Protein AF-A0AAD7CM85-F1 (afdb_monomer)

Mean predicted aligned error: 5.27 Å

pLDDT: mean 89.51, std 10.89, range [52.94, 98.69]

Organism: Mycena rosella (NCBI:txid1033263)

Foldseek 3Di:
DFPVCLVPHDAPVVLVVVVVVLVVCLVCVVVVVDDLQAAEQEDEACSLLSLLLQFCFQLADPPSSHFEYEYEPYQDADAAASNDVLVVVLVVQLCVLQCFDDDPNDTDGDNPDDSVVSLVVSCPPPDPSHRSPHHYCSCHGRNDRSVVSVVVVRTHDHHYYYD

Sequence (163 aa):
GGTPVHDEGLLNAGLLVQKAVLVWVQRYIKKFGGDPTRVTIWGQSAGAGSTMFHLIGDAGVNTNLFHQAMGNSPSLSFLPHYSDAYVGDLFTQFASHAGICRRHGMLARRVDEPLALAGSKTPANRTWSVFPFNPIADGSFIVARPVEAFRKGSFARVPVLFG

Nearest PDB structures (foldseek):
  1ukc-assembly1_A  TM=8.268E-01  e=4.262E-08  Aspergillus niger
  3bix-assembly1_A  TM=7.172E-01  e=1.432E-06  Rattus norvegicus
  2xb6-assembly1_A  TM=7.193E-01  e=6.639E-06  Homo sapiens
  3b3q-assembly1_B  TM=7.047E-01  e=1.180E-05  Mus musculus
  2xb6-assembly2_B  TM=7.066E-01  e=1.846E-05  Homo sapiens

InterPro domains:
  IPR002018 Carboxylesterase, type B [PF00135] (12-163)
  IPR019826 Carboxylesterase type B, active site [PS00122] (32-47)
  IPR029058 Alpha/Beta hydrolase fold [G3DSA:3.40.50.1820] (1-163)
  IPR029058 Alpha/Beta hydrolase fold [SSF53474] (7-163)
  IPR050309 Type-B Carboxylesterase/Lipase [PTHR11559] (12-163)

Radius of gyration: 17.83 Å; Cα contacts (8 Å, |Δi|>4): 251; chains: 1; bounding box: 47×36×49 Å

Secondary structure (DSSP, 8-state):
--HHHHHHS-SSHHHHHHHHHHHHHHHHGGGGT--GGG-EEEEETHHHHHHHHHHHSGGG---SS-SEEEEES-------BTTSHHHHHHHHHHHHHTTEEEETTEEEE-TTS-HHHHHHHTTTTS-TT--SS---B-SSS--S-HHHHHHHT-S----EEE-

Structure (mmCIF, N/CA/C/O backbone):
data_AF-A0AAD7CM85-F1
#
_entry.id   AF-A0AAD7CM85-F1
#
loop_
_atom_site.group_PDB
_atom_site.id
_atom_site.type_symbol
_atom_site.label_atom_id
_atom_site.label_alt_id
_atom_site.label_comp_id
_atom_site.label_asym_id
_atom_site.label_entity_id
_atom_site.label_seq_id
_atom_site.pdbx_PDB_ins_code
_atom_site.Cartn_x
_atom_site.Cartn_y
_atom_site.Cartn_z
_atom_site.occupancy
_atom_site.B_iso_or_equiv
_atom_site.auth_seq_id
_atom_site.auth_comp_id
_atom_site.auth_asym_id
_atom_site.auth_atom_id
_atom_site.pdbx_PDB_model_num
ATOM 1 N N . GLY A 1 1 ? 7.300 -7.112 -16.082 1.00 71.31 1 GLY A N 1
ATOM 2 C CA . GLY A 1 1 ? 6.388 -6.121 -15.480 1.00 71.31 1 GLY A CA 1
ATOM 3 C C . GLY A 1 1 ? 5.056 -6.223 -16.172 1.00 71.31 1 GLY A C 1
ATOM 4 O O . GLY A 1 1 ? 5.010 -6.815 -17.241 1.00 71.31 1 GLY A O 1
ATOM 5 N N . GLY A 1 2 ? 3.999 -5.695 -15.571 1.00 83.06 2 GLY A N 1
ATOM 6 C CA . GLY A 1 2 ? 2.643 -5.848 -16.092 1.00 83.06 2 GLY A CA 1
ATOM 7 C C . GLY A 1 2 ? 2.166 -7.299 -16.089 1.00 83.06 2 GLY A C 1
ATOM 8 O O . GLY A 1 2 ? 2.471 -8.009 -15.132 1.00 83.06 2 GLY A O 1
ATOM 9 N N . THR A 1 3 ? 1.467 -7.749 -17.137 1.00 85.62 3 THR A N 1
ATOM 10 C CA . THR A 1 3 ? 0.791 -9.064 -17.193 1.00 85.62 3 THR A CA 1
ATOM 11 C C . THR A 1 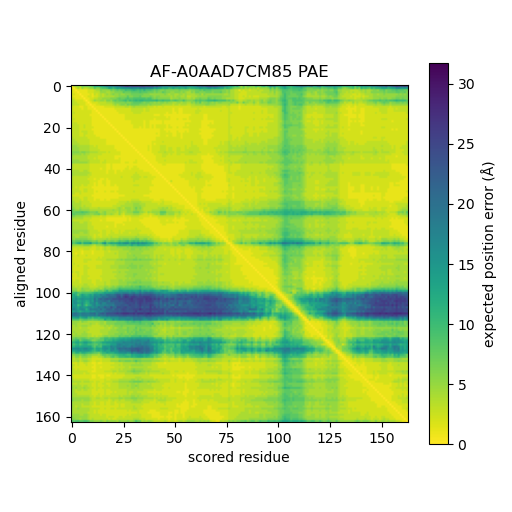3 ? 1.661 -10.260 -16.770 1.00 85.62 3 THR A C 1
ATOM 13 O O . THR A 1 3 ? 1.236 -10.989 -15.886 1.00 85.62 3 THR A O 1
ATOM 16 N N . PRO A 1 4 ? 2.920 -10.430 -17.227 1.00 84.62 4 PRO A N 1
ATOM 17 C CA . PRO A 1 4 ? 3.747 -11.544 -16.745 1.00 84.62 4 PRO A CA 1
ATOM 18 C C . PRO A 1 4 ? 3.998 -11.543 -15.227 1.00 84.62 4 PRO A C 1
ATOM 20 O O . PRO A 1 4 ? 4.099 -12.595 -14.615 1.00 84.62 4 PRO A O 1
ATOM 23 N N . VAL A 1 5 ? 4.112 -10.365 -14.597 1.00 83.62 5 VAL A N 1
ATOM 24 C CA . VAL A 1 5 ? 4.300 -10.278 -13.133 1.00 83.62 5 VAL A CA 1
ATOM 25 C C . VAL A 1 5 ? 2.968 -10.413 -12.400 1.00 83.62 5 VAL A C 1
ATOM 27 O O . VAL A 1 5 ? 2.958 -10.882 -11.270 1.00 83.62 5 VAL A O 1
ATOM 30 N N . HIS A 1 6 ? 1.863 -10.014 -13.029 1.00 88.50 6 HIS A N 1
ATOM 31 C CA . HIS A 1 6 ? 0.524 -10.305 -12.528 1.00 88.50 6 HIS A CA 1
ATOM 32 C C . HIS A 1 6 ? 0.279 -11.823 -12.460 1.00 88.50 6 HIS A C 1
ATOM 34 O O . HIS A 1 6 ? -0.194 -12.310 -11.440 1.00 88.50 6 HIS A O 1
ATOM 40 N N . ASP A 1 7 ? 0.653 -12.561 -13.509 1.00 86.38 7 ASP A N 1
ATOM 41 C CA . ASP A 1 7 ? 0.323 -13.985 -13.645 1.00 86.38 7 ASP A CA 1
ATOM 42 C C . ASP A 1 7 ? 1.292 -14.908 -12.88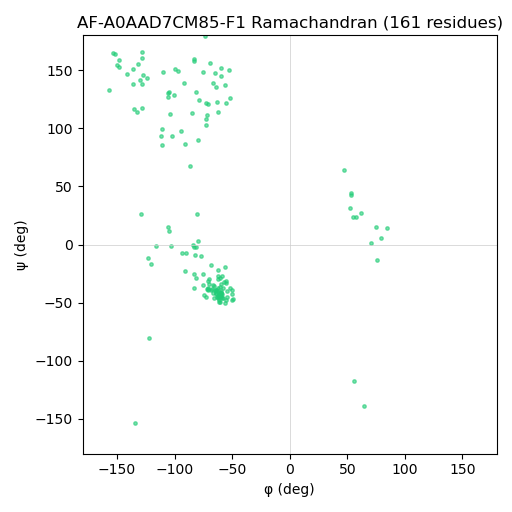6 1.00 86.38 7 ASP A C 1
ATOM 44 O O . ASP A 1 7 ? 0.874 -15.912 -12.313 1.00 86.38 7 ASP A O 1
ATOM 48 N N . GLU A 1 8 ? 2.587 -14.577 -12.866 1.00 84.50 8 GLU A N 1
ATOM 49 C CA . GLU A 1 8 ? 3.643 -15.451 -12.319 1.00 84.50 8 GLU A CA 1
ATOM 50 C C . GLU A 1 8 ? 4.363 -14.853 -11.098 1.00 84.50 8 GLU A C 1
ATOM 52 O O . GLU A 1 8 ? 5.288 -15.455 -10.550 1.00 84.50 8 GLU A O 1
ATOM 57 N N . GLY A 1 9 ? 3.989 -13.642 -10.683 1.00 86.19 9 GLY A N 1
ATOM 58 C CA . GLY A 1 9 ? 4.703 -12.875 -9.668 1.00 86.19 9 GLY A CA 1
ATOM 59 C C . GLY A 1 9 ? 3.792 -12.244 -8.622 1.00 86.19 9 GLY A C 1
ATOM 60 O O . GLY A 1 9 ? 2.720 -12.744 -8.295 1.00 86.19 9 GLY A O 1
ATOM 61 N N . LEU A 1 10 ? 4.272 -11.140 -8.047 1.00 88.38 10 LEU A N 1
ATOM 62 C CA . LEU A 1 10 ? 3.545 -10.386 -7.035 1.00 88.38 10 LEU A CA 1
ATOM 63 C C . LEU A 1 10 ? 3.579 -8.897 -7.382 1.00 88.38 10 LEU A C 1
ATOM 65 O O . LEU A 1 10 ? 4.637 -8.260 -7.363 1.00 88.38 10 LEU A O 1
ATOM 69 N N . LEU A 1 11 ? 2.415 -8.335 -7.690 1.00 93.50 11 LEU A N 1
ATOM 70 C CA . LEU A 1 11 ? 2.238 -6.893 -7.827 1.00 93.50 11 LEU A CA 1
ATOM 71 C C . LEU A 1 11 ? 2.027 -6.253 -6.455 1.00 93.50 11 LEU A C 1
ATOM 73 O O . LEU A 1 11 ? 1.702 -6.928 -5.482 1.00 93.50 11 LEU A O 1
ATOM 77 N N . ASN A 1 12 ? 2.264 -4.940 -6.360 1.00 94.81 12 ASN A N 1
ATOM 78 C CA . ASN A 1 12 ? 2.062 -4.174 -5.126 1.00 94.81 12 ASN A CA 1
ATOM 79 C C . ASN A 1 12 ? 2.763 -4.770 -3.887 1.00 94.81 12 ASN A C 1
ATOM 81 O O . ASN A 1 12 ? 2.298 -4.598 -2.760 1.00 94.81 12 ASN A O 1
ATOM 85 N N . ALA A 1 13 ? 3.913 -5.433 -4.076 1.00 94.81 13 ALA A N 1
ATOM 86 C CA . ALA A 1 13 ? 4.626 -6.154 -3.021 1.00 94.81 13 ALA A CA 1
ATOM 87 C C . ALA A 1 13 ? 4.849 -5.316 -1.747 1.00 94.81 13 ALA A C 1
ATOM 89 O O . ALA A 1 13 ? 4.673 -5.823 -0.643 1.00 94.81 13 ALA A O 1
ATOM 90 N N . GLY A 1 14 ? 5.154 -4.020 -1.883 1.00 95.19 14 GLY A N 1
ATOM 91 C CA . GLY A 1 14 ? 5.290 -3.110 -0.742 1.00 95.19 14 GLY A CA 1
ATOM 92 C C . GLY A 1 14 ? 4.015 -2.990 0.105 1.00 95.19 14 GLY A C 1
ATOM 93 O O . GLY A 1 14 ? 4.083 -3.065 1.330 1.00 95.19 14 GLY A O 1
ATOM 94 N N . LEU A 1 15 ? 2.845 -2.867 -0.528 1.00 96.69 15 LEU A N 1
ATOM 95 C CA . LEU A 1 15 ? 1.558 -2.808 0.174 1.00 96.69 15 LEU A CA 1
ATOM 96 C C . LEU A 1 15 ? 1.176 -4.163 0.778 1.00 96.69 15 LEU A C 1
ATOM 98 O O . LEU A 1 15 ? 0.668 -4.214 1.897 1.00 96.69 15 LEU A O 1
ATOM 102 N N . LEU A 1 16 ? 1.470 -5.266 0.088 1.00 96.75 16 LEU A N 1
ATOM 103 C CA . LEU A 1 16 ? 1.217 -6.612 0.608 1.00 96.75 16 LEU A CA 1
ATOM 104 C C . LEU A 1 16 ? 2.091 -6.929 1.829 1.00 96.75 16 LEU A C 1
ATOM 106 O O . LEU A 1 16 ? 1.611 -7.542 2.781 1.00 96.75 16 LEU A O 1
ATOM 110 N N . VAL A 1 17 ? 3.335 -6.440 1.860 1.00 97.81 17 VAL A N 1
ATOM 111 C CA . VAL A 1 17 ? 4.179 -6.494 3.062 1.00 97.81 17 VAL A CA 1
ATOM 112 C C . VAL A 1 17 ? 3.558 -5.683 4.199 1.00 97.81 17 VAL A C 1
ATOM 114 O O . VAL A 1 17 ? 3.467 -6.191 5.314 1.00 97.81 17 VAL A O 1
ATOM 117 N N . GLN A 1 18 ? 3.068 -4.466 3.941 1.00 98.00 18 GLN A N 1
ATOM 118 C CA . GLN A 1 18 ? 2.368 -3.688 4.972 1.00 98.00 18 GLN A CA 1
ATOM 119 C C . GLN A 1 18 ? 1.132 -4.436 5.503 1.00 98.00 18 GLN A C 1
ATOM 121 O O . GLN A 1 18 ? 0.944 -4.516 6.714 1.00 98.00 18 GLN A O 1
ATOM 126 N N . LYS A 1 19 ? 0.332 -5.063 4.628 1.00 97.56 19 LYS A N 1
ATOM 127 C CA . LYS A 1 19 ? -0.812 -5.899 5.029 1.00 97.56 19 LYS A CA 1
ATOM 128 C C . LYS A 1 19 ? -0.372 -7.083 5.895 1.00 97.56 19 LYS A C 1
ATOM 130 O O . LYS A 1 19 ? -0.985 -7.349 6.926 1.00 97.56 19 LYS A O 1
ATOM 135 N N . ALA A 1 20 ? 0.713 -7.766 5.527 1.00 97.94 20 ALA A N 1
ATOM 136 C CA . ALA A 1 20 ? 1.278 -8.856 6.321 1.00 97.94 20 ALA A CA 1
ATOM 137 C C . ALA A 1 20 ? 1.758 -8.382 7.705 1.00 97.94 20 ALA A C 1
ATOM 139 O O . ALA A 1 20 ? 1.557 -9.079 8.700 1.00 97.94 20 ALA A O 1
ATOM 140 N N . VAL A 1 21 ? 2.327 -7.176 7.796 1.00 98.25 21 VAL A N 1
ATOM 141 C CA . VAL A 1 21 ? 2.679 -6.553 9.080 1.00 98.25 21 VAL A CA 1
ATOM 142 C C . VAL A 1 21 ? 1.429 -6.270 9.911 1.00 98.25 21 VAL A C 1
ATOM 144 O O . VAL A 1 21 ? 1.437 -6.548 11.106 1.00 98.25 21 VAL A O 1
ATOM 147 N N . LEU A 1 22 ? 0.328 -5.806 9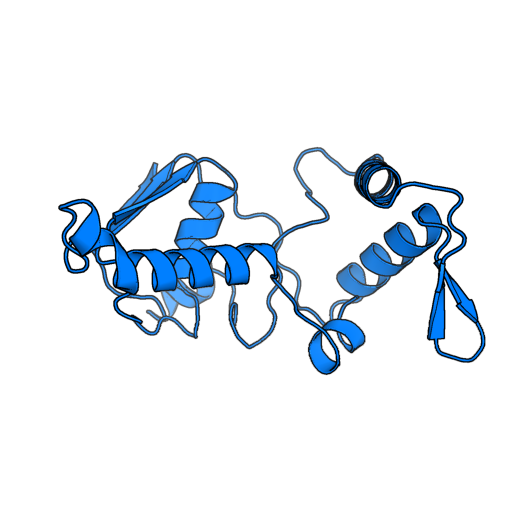.315 1.00 98.38 22 LEU A N 1
ATOM 148 C CA . LEU A 1 22 ? -0.929 -5.628 10.050 1.00 98.38 22 LEU A CA 1
ATOM 149 C C . LEU A 1 22 ? -1.481 -6.961 10.579 1.00 98.38 22 LEU A C 1
ATOM 151 O O . LEU A 1 22 ? -1.918 -7.031 11.726 1.00 98.38 22 LEU A O 1
ATOM 155 N N . VAL A 1 23 ? -1.388 -8.045 9.801 1.00 98.44 23 VAL A N 1
ATOM 156 C CA . VAL A 1 23 ? -1.721 -9.404 10.275 1.00 98.44 23 VAL A CA 1
ATOM 157 C C . VAL A 1 23 ? -0.829 -9.809 11.454 1.00 98.44 23 VAL A C 1
ATOM 159 O O . VAL A 1 23 ? -1.308 -10.383 12.434 1.00 98.44 23 VAL A O 1
ATOM 162 N N . TRP A 1 24 ? 0.468 -9.498 11.389 1.00 98.69 24 TRP A N 1
ATOM 163 C CA . TRP A 1 24 ? 1.399 -9.744 12.488 1.00 98.69 24 TRP A CA 1
ATOM 164 C C . TRP A 1 24 ? 1.016 -8.940 13.739 1.00 98.69 24 TRP A C 1
ATOM 166 O O . TRP A 1 24 ? 0.937 -9.512 14.826 1.00 98.69 24 TRP A O 1
ATOM 176 N N . VAL A 1 25 ? 0.693 -7.650 13.593 1.00 98.56 25 VAL A N 1
ATOM 177 C CA . VAL A 1 25 ? 0.220 -6.791 14.691 1.00 98.56 25 VAL A CA 1
ATOM 178 C C . VAL A 1 25 ? -1.011 -7.412 15.341 1.00 98.56 25 VAL A C 1
ATOM 180 O O . VAL A 1 25 ? -1.006 -7.641 16.547 1.00 98.56 25 VAL A O 1
ATOM 183 N N . GLN A 1 26 ? -2.018 -7.791 14.554 1.00 98.44 26 GLN A N 1
ATOM 184 C CA . GLN A 1 26 ? -3.222 -8.446 15.070 1.00 98.44 26 GLN A CA 1
ATOM 185 C C . GLN A 1 26 ? -2.905 -9.705 15.890 1.00 98.44 26 GLN A C 1
ATOM 187 O O . GLN A 1 26 ? -3.498 -9.942 16.943 1.00 98.44 26 GLN A O 1
ATOM 192 N N . ARG A 1 27 ? -1.925 -10.499 15.446 1.00 98.44 27 ARG A N 1
ATOM 193 C CA . ARG A 1 27 ? -1.541 -11.747 16.112 1.00 98.44 27 ARG A CA 1
ATOM 194 C C . ARG A 1 27 ? -0.733 -11.535 17.392 1.00 98.44 27 ARG A C 1
ATOM 196 O O . ARG A 1 27 ? -0.855 -12.338 18.318 1.00 98.44 27 ARG A O 1
ATOM 203 N N . TYR A 1 28 ? 0.113 -10.509 17.446 1.00 98.62 28 TYR A N 1
ATOM 204 C CA . TYR A 1 28 ? 1.152 -10.420 18.475 1.00 98.62 28 TYR A CA 1
ATOM 205 C C . TYR A 1 28 ? 1.071 -9.191 19.371 1.00 98.62 28 TYR A C 1
ATOM 207 O O . TYR A 1 28 ? 1.652 -9.233 20.454 1.00 98.62 28 TYR A O 1
ATOM 215 N N . ILE A 1 29 ? 0.333 -8.138 19.011 1.00 98.62 29 ILE A N 1
ATOM 216 C CA . ILE A 1 29 ? 0.383 -6.871 19.756 1.00 98.62 29 ILE A CA 1
ATOM 217 C C . ILE A 1 29 ? -0.091 -6.999 21.211 1.00 98.62 29 ILE A C 1
ATOM 219 O O . ILE A 1 29 ? 0.436 -6.310 22.082 1.00 98.62 29 ILE A O 1
ATOM 223 N N . LYS A 1 30 ? -0.976 -7.965 21.515 1.00 98.44 30 LYS A N 1
ATOM 224 C CA . LYS A 1 30 ? -1.374 -8.295 22.898 1.00 98.44 30 LYS A CA 1
ATOM 225 C C . LYS A 1 30 ? -0.184 -8.638 23.797 1.00 98.44 30 LYS A C 1
ATOM 227 O O . LYS A 1 30 ? -0.199 -8.308 24.976 1.00 98.44 30 LYS A O 1
ATOM 232 N N . LYS A 1 31 ? 0.868 -9.260 23.250 1.00 98.56 31 LYS A N 1
ATOM 233 C CA . LYS A 1 31 ? 2.091 -9.600 24.001 1.00 98.56 31 LYS A CA 1
ATOM 234 C C . LYS A 1 31 ? 2.900 -8.368 24.417 1.00 98.56 31 LYS A C 1
ATOM 236 O O . LYS A 1 31 ? 3.733 -8.471 25.306 1.00 98.56 31 LYS A O 1
ATOM 241 N N . PHE A 1 32 ? 2.639 -7.226 23.787 1.00 98.38 32 PHE A N 1
ATOM 242 C CA . PHE A 1 32 ? 3.265 -5.937 24.072 1.00 98.38 32 PHE A CA 1
ATOM 243 C C . PHE A 1 32 ? 2.315 -4.991 24.828 1.00 98.38 32 PHE A C 1
ATOM 245 O O . PHE A 1 32 ? 2.589 -3.801 24.930 1.00 98.38 32 PHE A O 1
ATOM 252 N N . GLY A 1 33 ? 1.180 -5.498 25.330 1.00 98.44 33 GLY A N 1
ATOM 253 C CA . GLY A 1 33 ? 0.173 -4.704 26.041 1.00 98.44 33 GLY A CA 1
ATOM 254 C C . GLY A 1 33 ? -0.764 -3.893 25.140 1.00 98.44 33 GLY A C 1
ATOM 255 O O . GLY A 1 33 ? -1.577 -3.127 25.650 1.00 98.44 33 GLY A O 1
ATOM 256 N N . GLY A 1 34 ? -0.681 -4.047 23.815 1.00 98.31 34 GLY A N 1
ATOM 257 C CA . GLY A 1 34 ? -1.602 -3.390 22.888 1.00 98.31 34 GLY A CA 1
ATOM 258 C C . GLY A 1 34 ? -2.917 -4.150 22.710 1.00 98.31 34 GLY A C 1
ATOM 259 O O . GLY A 1 34 ? -2.997 -5.363 22.910 1.00 98.31 34 GLY A O 1
ATOM 260 N N . ASP A 1 35 ? -3.949 -3.433 22.271 1.00 98.38 35 ASP A N 1
ATOM 261 C CA . ASP A 1 35 ? -5.268 -3.992 21.978 1.00 98.38 35 ASP A CA 1
ATOM 262 C C . ASP A 1 35 ? -5.473 -4.127 20.455 1.00 98.38 35 ASP A C 1
ATOM 264 O O . ASP A 1 35 ? -5.580 -3.110 19.762 1.00 98.38 35 ASP A O 1
ATOM 268 N N . PRO A 1 36 ? -5.548 -5.355 19.901 1.00 98.06 36 PRO A N 1
ATOM 269 C CA . PRO A 1 36 ? -5.744 -5.564 18.466 1.00 98.06 36 PRO A CA 1
ATOM 270 C C . PRO A 1 36 ? -7.074 -4.999 17.944 1.00 98.06 36 PRO A C 1
ATOM 272 O O . PRO A 1 36 ? -7.175 -4.680 16.760 1.00 98.06 36 PRO A O 1
ATOM 275 N N . THR A 1 37 ? -8.066 -4.805 18.821 1.00 97.88 37 THR A N 1
ATOM 276 C CA . THR A 1 37 ? -9.376 -4.224 18.475 1.00 97.88 37 THR A CA 1
ATOM 277 C C . THR A 1 37 ? -9.362 -2.692 18.401 1.00 97.88 37 THR A C 1
ATOM 279 O O . THR A 1 37 ? -10.368 -2.066 18.079 1.00 97.88 37 THR A O 1
ATOM 282 N N . ARG A 1 38 ? -8.213 -2.064 18.689 1.00 98.12 38 ARG A N 1
ATOM 283 C CA . ARG A 1 38 ? -8.033 -0.602 18.724 1.00 98.12 38 ARG A CA 1
ATOM 284 C C . ARG A 1 38 ? -6.830 -0.132 17.905 1.00 98.12 38 ARG A C 1
ATOM 286 O O . ARG A 1 38 ? -6.236 0.903 18.191 1.00 98.12 38 ARG A O 1
ATOM 293 N N . VAL A 1 39 ? -6.442 -0.908 16.895 1.00 98.44 39 VAL A N 1
ATOM 294 C CA . VAL A 1 39 ? -5.317 -0.578 16.008 1.00 98.44 39 VAL A CA 1
ATOM 295 C C . VAL A 1 39 ? -5.693 0.571 15.071 1.00 98.44 39 VAL A C 1
ATOM 297 O O . VAL A 1 39 ? -6.618 0.435 14.271 1.00 98.44 39 VAL A O 1
ATOM 300 N N . THR A 1 40 ? -4.931 1.662 15.121 1.00 98.50 40 THR A N 1
ATOM 301 C CA . THR A 1 40 ? -5.020 2.787 14.177 1.00 98.50 40 THR A CA 1
ATOM 302 C C . THR A 1 40 ? -3.842 2.743 13.218 1.00 98.50 40 THR A C 1
ATOM 304 O O . THR A 1 40 ? -2.695 2.705 13.662 1.00 98.50 40 THR A O 1
ATOM 307 N N . ILE A 1 41 ? -4.106 2.775 11.911 1.00 98.44 41 ILE A N 1
ATOM 308 C CA . ILE A 1 41 ? -3.051 2.944 10.905 1.00 98.44 41 ILE A CA 1
ATOM 309 C C . ILE A 1 41 ? -2.864 4.421 10.583 1.00 98.44 41 ILE A C 1
ATOM 311 O O . ILE A 1 41 ? -3.833 5.166 10.454 1.00 98.44 41 ILE A O 1
ATOM 315 N N . TRP A 1 42 ? -1.613 4.844 10.443 1.00 98.44 42 TRP A N 1
ATOM 316 C CA . TRP A 1 42 ? -1.260 6.211 10.088 1.00 98.44 42 TRP A CA 1
ATOM 317 C C . TRP A 1 42 ? -0.068 6.229 9.138 1.00 98.44 42 TRP A C 1
ATOM 319 O O . TRP A 1 42 ? 0.827 5.390 9.239 1.00 98.44 42 TRP A O 1
ATOM 329 N N . GLY A 1 43 ? -0.045 7.204 8.232 1.00 98.12 43 GLY A N 1
ATOM 330 C CA . GLY A 1 43 ? 1.084 7.419 7.340 1.00 98.12 43 GLY A CA 1
ATOM 331 C C . GLY A 1 43 ? 1.202 8.868 6.880 1.00 98.12 43 GLY A C 1
ATOM 332 O O . GLY A 1 43 ? 0.264 9.651 7.000 1.00 98.12 43 GLY A O 1
ATOM 333 N N . GLN A 1 44 ? 2.361 9.212 6.323 1.00 97.44 44 GLN A N 1
ATOM 334 C CA . GLN A 1 44 ? 2.668 10.528 5.758 1.00 97.44 44 GLN A CA 1
ATOM 335 C C . GLN A 1 44 ? 3.104 10.373 4.294 1.00 97.44 44 GLN A C 1
ATOM 337 O O . GLN A 1 44 ? 3.763 9.387 3.960 1.00 97.44 44 GLN A O 1
ATOM 342 N N . SER A 1 45 ? 2.727 11.301 3.408 1.00 95.06 45 SER A N 1
ATOM 343 C CA . SER A 1 45 ? 3.102 11.273 1.983 1.00 95.06 45 SER A CA 1
ATOM 344 C C . SER A 1 45 ? 2.690 9.957 1.301 1.00 95.06 45 SER A C 1
ATOM 346 O O . SER A 1 45 ? 1.504 9.615 1.267 1.00 95.06 45 SER A O 1
ATOM 348 N N . ALA A 1 46 ? 3.643 9.170 0.795 1.00 93.94 46 ALA A N 1
ATOM 349 C CA . ALA A 1 46 ? 3.400 7.832 0.253 1.00 93.94 46 ALA A CA 1
ATOM 350 C C . ALA A 1 46 ? 2.814 6.861 1.295 1.00 93.94 46 ALA A C 1
ATOM 35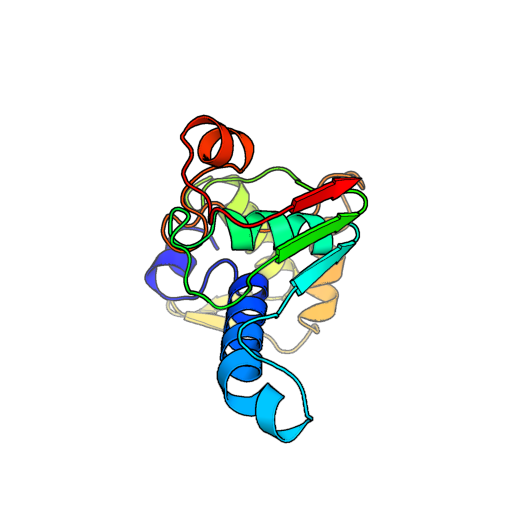2 O O . ALA A 1 46 ? 2.047 5.963 0.950 1.00 93.94 46 ALA A O 1
ATOM 353 N N . GLY A 1 47 ? 3.122 7.058 2.579 1.00 96.88 47 GLY A N 1
ATOM 354 C CA . GLY A 1 47 ? 2.502 6.332 3.684 1.00 96.88 47 GLY A CA 1
ATOM 355 C C . GLY A 1 47 ? 1.027 6.695 3.859 1.00 96.88 47 GLY A C 1
ATOM 356 O O . GLY A 1 47 ? 0.210 5.808 4.066 1.00 96.88 47 GLY A O 1
ATOM 357 N N . ALA A 1 48 ? 0.655 7.968 3.703 1.00 97.38 48 ALA A N 1
ATOM 358 C CA . ALA A 1 48 ? -0.750 8.380 3.725 1.00 97.38 48 ALA A CA 1
ATOM 359 C C . ALA A 1 48 ? -1.515 7.835 2.506 1.00 97.38 48 ALA A C 1
ATOM 361 O O . ALA A 1 48 ? -2.646 7.371 2.645 1.00 97.38 48 ALA A O 1
ATOM 362 N N . GLY A 1 49 ? -0.873 7.803 1.331 1.00 95.94 49 GLY A N 1
ATOM 363 C CA . GLY A 1 49 ? -1.387 7.079 0.165 1.00 95.94 49 GLY A CA 1
ATOM 364 C C . GLY A 1 49 ? -1.556 5.582 0.449 1.00 95.94 49 GLY A C 1
ATOM 365 O O . GLY A 1 49 ? -2.592 5.006 0.132 1.00 95.94 49 GLY A O 1
ATOM 366 N N . SER A 1 50 ? -0.595 4.964 1.140 1.00 97.25 50 SER A N 1
ATOM 367 C CA . SER A 1 50 ? -0.689 3.564 1.570 1.00 97.25 50 SER A CA 1
ATOM 368 C C . SER A 1 50 ? -1.868 3.325 2.519 1.00 97.25 50 SER A C 1
ATOM 370 O O . SER A 1 50 ? -2.607 2.368 2.316 1.00 97.25 50 SER A O 1
ATOM 372 N N . THR A 1 51 ? -2.118 4.215 3.491 1.00 97.56 51 THR A N 1
ATOM 373 C CA . THR A 1 51 ? -3.331 4.170 4.328 1.00 97.56 51 THR A CA 1
ATOM 374 C C . THR A 1 51 ? -4.594 4.157 3.463 1.00 97.56 51 THR A C 1
ATOM 376 O O . THR A 1 51 ? -5.492 3.350 3.699 1.00 97.56 51 THR A O 1
ATOM 379 N N . MET A 1 52 ? -4.668 5.012 2.436 1.00 96.62 52 MET A N 1
ATOM 380 C CA . MET A 1 52 ? -5.809 5.025 1.511 1.00 96.62 52 MET A CA 1
ATOM 381 C C . MET A 1 52 ? -5.930 3.718 0.722 1.00 96.62 52 MET A C 1
ATOM 383 O O . MET A 1 52 ? -7.043 3.226 0.545 1.00 96.62 52 MET A O 1
ATOM 387 N N . PHE A 1 53 ? -4.816 3.119 0.293 1.00 97.19 53 PHE A N 1
ATOM 388 C CA . PHE A 1 53 ? -4.835 1.814 -0.369 1.00 97.19 53 PHE A CA 1
ATOM 389 C C . PHE A 1 53 ? -5.279 0.680 0.560 1.00 97.19 53 PHE A C 1
ATOM 391 O O . PHE A 1 53 ? -6.007 -0.193 0.109 1.00 97.19 53 PHE A O 1
ATOM 398 N N . HIS A 1 54 ? -4.940 0.710 1.852 1.00 97.81 54 HIS A N 1
ATOM 399 C CA . HIS A 1 54 ? -5.471 -0.258 2.825 1.00 97.81 54 HIS A CA 1
ATOM 400 C C . HIS A 1 54 ? -6.961 -0.058 3.116 1.00 97.81 54 HIS A C 1
ATOM 402 O O . HIS A 1 54 ? -7.653 -1.032 3.394 1.00 97.81 54 HIS A O 1
ATOM 408 N N . LEU A 1 55 ? -7.480 1.171 3.016 1.00 97.44 55 LEU A N 1
ATOM 409 C CA . LEU A 1 55 ? -8.920 1.430 3.128 1.00 97.44 55 LEU A CA 1
ATOM 410 C C . LEU A 1 55 ? -9.708 0.828 1.959 1.00 97.44 55 LEU A C 1
ATOM 412 O O . LEU A 1 55 ? -10.781 0.279 2.179 1.00 97.44 55 LEU A O 1
ATOM 416 N N . ILE A 1 56 ? -9.208 0.937 0.728 1.00 96.88 56 ILE A N 1
ATOM 417 C CA . ILE A 1 56 ? -9.904 0.437 -0.475 1.00 96.88 56 ILE A CA 1
ATOM 418 C C . ILE A 1 56 ? -9.479 -0.984 -0.874 1.00 96.88 56 ILE A C 1
ATOM 420 O O . ILE A 1 56 ? -10.044 -1.558 -1.808 1.00 96.88 56 ILE A O 1
ATOM 424 N N . GLY A 1 57 ? -8.461 -1.521 -0.201 1.00 96.25 57 GLY A N 1
ATOM 425 C CA . GLY A 1 57 ? -7.866 -2.817 -0.487 1.00 96.25 57 GLY A CA 1
ATOM 426 C C . GLY A 1 57 ? -8.880 -3.948 -0.369 1.00 96.25 57 GLY A C 1
ATOM 427 O O . GLY A 1 57 ? -9.856 -3.834 0.372 1.00 96.25 57 GLY A O 1
ATOM 428 N N . ASP A 1 58 ? -8.674 -5.032 -1.119 1.00 95.00 58 ASP A N 1
ATOM 429 C CA . ASP A 1 58 ? -9.586 -6.187 -1.138 1.00 95.00 58 ASP A CA 1
ATOM 430 C C . ASP A 1 58 ? -11.047 -5.772 -1.428 1.00 95.00 58 ASP A C 1
ATOM 432 O O . ASP A 1 58 ? -11.986 -6.204 -0.759 1.00 95.00 58 ASP A O 1
ATOM 436 N N . ALA A 1 59 ? -11.239 -4.859 -2.387 1.00 93.69 59 ALA A N 1
ATOM 437 C CA . ALA A 1 59 ? -12.532 -4.249 -2.727 1.00 93.69 59 ALA A CA 1
ATOM 438 C C . ALA A 1 59 ? -13.239 -3.519 -1.559 1.00 93.69 59 ALA A C 1
ATOM 440 O O . ALA A 1 59 ? -14.460 -3.338 -1.576 1.00 93.69 59 ALA A O 1
ATOM 441 N N . GLY A 1 60 ? -12.483 -3.073 -0.554 1.00 93.25 60 GLY A N 1
ATOM 442 C CA . GLY A 1 60 ? -12.993 -2.366 0.618 1.00 93.25 60 GLY A CA 1
ATOM 443 C C . GLY A 1 60 ? -13.509 -3.274 1.733 1.00 93.25 60 GLY A C 1
ATOM 444 O O . GLY A 1 60 ? -14.198 -2.794 2.636 1.00 93.25 60 GLY A O 1
ATOM 445 N N . VAL A 1 61 ? -13.204 -4.574 1.691 1.00 93.31 61 VAL A N 1
ATOM 446 C CA . VAL A 1 61 ? -13.546 -5.496 2.779 1.00 93.31 61 VAL A CA 1
ATOM 447 C C . VAL A 1 61 ? -12.799 -5.081 4.045 1.00 93.31 61 VAL A C 1
ATOM 449 O O . VAL A 1 61 ? -11.570 -5.041 4.083 1.00 93.31 61 VAL A O 1
ATOM 452 N N . ASN A 1 62 ? -13.542 -4.811 5.121 1.00 89.44 62 ASN A N 1
ATOM 453 C CA . ASN A 1 62 ? -12.927 -4.600 6.423 1.00 89.44 62 ASN A CA 1
ATOM 454 C C . ASN A 1 62 ? -12.422 -5.943 6.972 1.00 89.44 62 ASN A C 1
ATOM 456 O O . ASN A 1 62 ? -13.189 -6.767 7.464 1.00 89.44 62 ASN A O 1
ATOM 460 N N . THR A 1 63 ? -11.113 -6.148 6.886 1.00 91.12 63 THR A N 1
ATOM 461 C CA . THR A 1 63 ? -10.419 -7.355 7.354 1.00 91.12 63 THR A CA 1
ATOM 462 C C . THR A 1 63 ? -10.179 -7.367 8.869 1.00 91.12 63 THR A C 1
ATOM 464 O O . THR A 1 63 ? -9.539 -8.286 9.376 1.00 91.12 63 THR A O 1
ATOM 467 N N . ASN A 1 64 ? -10.669 -6.353 9.599 1.00 95.56 64 ASN A N 1
ATOM 468 C CA . ASN A 1 64 ? -10.413 -6.107 11.024 1.00 95.56 64 ASN A CA 1
ATOM 469 C C . ASN A 1 64 ? -8.916 -6.020 11.372 1.00 95.56 64 ASN A C 1
ATOM 471 O O . ASN A 1 64 ? -8.510 -6.233 12.512 1.00 95.56 64 ASN A O 1
ATOM 475 N N . LEU A 1 65 ? -8.077 -5.693 10.384 1.00 97.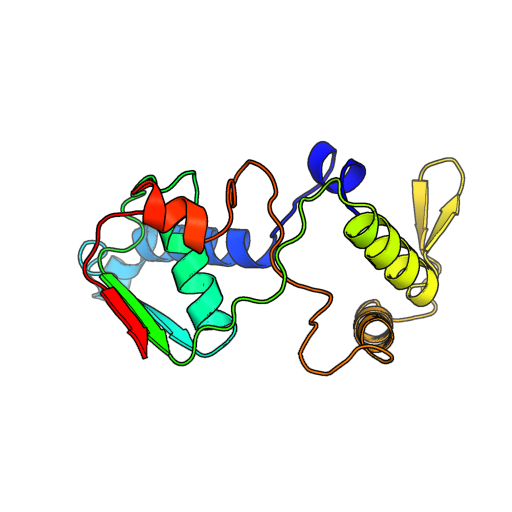69 65 LEU A N 1
ATOM 476 C CA . LEU A 1 65 ? -6.644 -5.479 10.581 1.00 97.69 65 LEU A CA 1
ATOM 477 C C . LEU A 1 65 ? -6.343 -4.128 11.245 1.00 97.69 65 LEU A C 1
ATOM 479 O O . LEU A 1 65 ? -5.325 -3.983 11.922 1.00 97.69 65 LEU A O 1
ATOM 483 N N . PHE A 1 66 ? -7.247 -3.163 11.089 1.00 98.25 66 PHE A N 1
ATOM 484 C CA . PHE A 1 66 ? -7.231 -1.845 11.712 1.00 98.25 66 PHE A CA 1
ATOM 485 C C . PHE A 1 66 ? -8.671 -1.369 11.940 1.00 98.25 66 PHE A C 1
ATOM 487 O O . PHE A 1 66 ? -9.605 -1.846 11.302 1.00 98.25 66 PHE A O 1
ATOM 494 N N . HIS A 1 67 ? -8.838 -0.429 12.864 1.00 98.19 67 HIS A N 1
ATOM 495 C CA . HIS A 1 67 ? -10.134 0.052 13.349 1.00 98.19 67 HIS A CA 1
ATOM 496 C C . HIS A 1 67 ? -10.299 1.564 13.184 1.00 98.19 67 HIS A C 1
ATOM 498 O O . HIS A 1 67 ? -11.400 2.080 13.350 1.00 98.19 67 HIS A O 1
ATOM 504 N N . GLN A 1 68 ? -9.217 2.273 12.858 1.00 98.25 68 GLN A N 1
ATOM 505 C CA . GLN A 1 68 ? -9.188 3.695 12.521 1.00 98.25 68 GLN A CA 1
ATOM 506 C C . GLN A 1 68 ? -8.056 3.925 11.513 1.00 98.25 68 GLN A C 1
ATOM 508 O O . GLN A 1 68 ? -7.072 3.177 11.498 1.00 98.25 68 GLN A O 1
ATOM 513 N N . ALA A 1 69 ? -8.181 4.955 10.680 1.00 98.25 69 ALA A N 1
ATOM 514 C CA . ALA A 1 69 ? -7.177 5.271 9.671 1.00 98.25 69 ALA A CA 1
ATOM 515 C C . ALA A 1 69 ? -6.869 6.769 9.615 1.00 98.25 69 ALA A C 1
ATOM 517 O O . ALA A 1 69 ? -7.758 7.612 9.682 1.00 98.25 69 ALA A O 1
ATOM 518 N N . MET A 1 70 ? -5.594 7.110 9.484 1.00 98.56 70 MET A N 1
ATOM 519 C CA . MET A 1 70 ? -5.135 8.491 9.439 1.00 98.56 70 MET A CA 1
ATOM 520 C C . MET A 1 70 ? -4.099 8.687 8.329 1.00 98.56 70 MET A C 1
ATOM 522 O O . MET A 1 70 ? -3.329 7.777 8.008 1.00 98.56 70 MET A O 1
ATOM 526 N N . GLY A 1 71 ? -4.014 9.888 7.766 1.00 98.19 71 GLY A N 1
ATOM 527 C CA . GLY A 1 71 ? -2.997 10.176 6.758 1.00 98.19 71 GLY A CA 1
ATOM 528 C C . GLY A 1 71 ? -2.675 11.651 6.618 1.00 98.19 71 GLY A C 1
ATOM 529 O O . GLY A 1 71 ? -3.582 12.464 6.477 1.00 98.19 71 GLY A O 1
ATOM 530 N N . ASN A 1 72 ? -1.385 11.986 6.597 1.00 98.25 72 ASN A N 1
ATOM 531 C CA . ASN A 1 72 ? -0.938 13.350 6.351 1.00 98.25 72 ASN A CA 1
ATOM 532 C C . ASN A 1 72 ? -0.338 13.554 4.966 1.00 98.25 72 ASN A C 1
ATOM 534 O O . ASN A 1 72 ? 0.539 12.796 4.549 1.00 98.25 72 ASN A O 1
ATOM 538 N N . SER A 1 73 ? -0.803 14.594 4.270 1.00 95.31 73 SER A N 1
ATOM 539 C CA . SER A 1 73 ? -0.405 14.923 2.894 1.00 95.31 73 SER A CA 1
ATOM 540 C C . SER A 1 73 ? -0.420 13.705 1.948 1.00 95.31 73 SER A C 1
ATOM 542 O O . SER A 1 73 ? 0.640 13.296 1.473 1.00 95.31 73 SER A O 1
ATOM 544 N N . PRO A 1 74 ? -1.584 13.075 1.684 1.00 93.25 74 PRO A N 1
ATOM 545 C CA . PRO A 1 74 ? -1.660 11.863 0.869 1.00 93.25 74 PRO A CA 1
ATOM 546 C C . PRO A 1 74 ? -1.038 12.032 -0.517 1.00 93.25 74 PRO A C 1
ATOM 548 O O . PRO A 1 74 ? -1.476 12.861 -1.311 1.00 93.25 74 PRO A O 1
ATOM 551 N N . SER A 1 75 ? -0.045 11.197 -0.825 1.00 89.69 75 SER A N 1
ATOM 552 C CA . SER A 1 75 ? 0.531 11.115 -2.165 1.00 89.69 75 SER A CA 1
ATOM 553 C C . SER A 1 75 ? -0.160 10.004 -2.947 1.00 89.69 75 SER A C 1
ATOM 555 O O . SER A 1 75 ? 0.155 8.821 -2.801 1.00 89.69 75 SER A O 1
ATOM 557 N N . LEU A 1 76 ? -1.139 10.396 -3.760 1.00 83.94 76 LEU A N 1
ATOM 558 C CA . LEU A 1 76 ? -1.775 9.533 -4.749 1.00 83.94 76 LEU A CA 1
ATOM 559 C C . LEU A 1 76 ? -1.206 9.893 -6.116 1.00 83.94 76 LEU A C 1
ATOM 561 O O . LEU A 1 76 ? -1.660 10.831 -6.769 1.00 83.94 76 LEU A O 1
ATOM 565 N N . SER A 1 77 ? -0.163 9.177 -6.520 1.00 73.38 77 SER A N 1
ATOM 566 C CA . SER A 1 77 ? 0.394 9.348 -7.858 1.00 73.38 77 SER A CA 1
ATOM 567 C C . SER A 1 77 ? -0.520 8.724 -8.920 1.00 73.38 77 SER A C 1
ATOM 569 O O . SER A 1 77 ? -1.569 8.145 -8.624 1.00 73.38 77 SER A O 1
ATOM 571 N N . PHE A 1 78 ? -0.103 8.839 -10.178 1.00 85.75 78 PHE A N 1
ATOM 572 C CA . PHE A 1 78 ? -0.716 8.135 -11.296 1.00 85.75 78 PHE A CA 1
ATOM 573 C C . PHE A 1 78 ? -0.805 6.627 -10.999 1.00 85.75 78 PHE A C 1
ATOM 575 O O . PHE A 1 78 ? 0.203 6.003 -10.671 1.00 85.75 78 PHE A O 1
ATOM 582 N N . LEU A 1 79 ? -2.014 6.064 -11.106 1.00 90.81 79 LEU A N 1
ATOM 583 C CA . LEU A 1 79 ? -2.312 4.655 -10.831 1.00 90.81 79 LEU A CA 1
ATOM 584 C C . LEU A 1 79 ? -2.659 3.932 -12.149 1.00 90.81 79 LEU A C 1
ATOM 586 O O . LEU A 1 79 ? -3.843 3.873 -12.507 1.00 90.81 79 LEU A O 1
ATOM 590 N N . PRO A 1 80 ? -1.657 3.440 -12.902 1.00 91.81 80 PRO A N 1
ATOM 591 C CA . PRO A 1 80 ? -1.895 2.661 -14.113 1.00 91.81 80 PRO A CA 1
ATOM 592 C C . PRO A 1 80 ? -2.499 1.297 -13.775 1.00 91.81 80 PRO A C 1
ATOM 594 O O . PRO A 1 80 ? -2.317 0.773 -12.671 1.00 91.81 80 PRO A O 1
ATOM 597 N N . HIS A 1 81 ? -3.196 0.709 -14.740 1.00 93.56 81 HIS A N 1
ATOM 598 C CA . HIS A 1 81 ? -3.578 -0.694 -14.678 1.00 93.56 81 HIS A CA 1
ATOM 599 C C . HIS A 1 81 ? -2.360 -1.575 -14.968 1.00 93.56 81 HIS A C 1
ATOM 601 O O . HIS A 1 81 ? -1.474 -1.187 -15.732 1.00 93.56 81 HIS A O 1
ATOM 607 N N . TYR A 1 82 ? -2.293 -2.770 -14.377 1.00 92.94 82 TYR A N 1
ATOM 608 C CA . TYR A 1 82 ? -1.133 -3.648 -14.553 1.00 92.94 82 TYR A CA 1
ATOM 609 C C . TYR A 1 82 ? -0.855 -3.981 -16.026 1.00 92.94 82 TYR A C 1
ATOM 611 O O . TYR A 1 82 ? 0.298 -4.151 -16.409 1.00 92.94 82 TYR A O 1
ATOM 619 N N . SER A 1 83 ? -1.893 -4.059 -16.858 1.00 93.19 83 SER A N 1
ATOM 620 C CA . SER A 1 83 ? -1.764 -4.373 -18.283 1.00 93.19 83 SER A CA 1
ATOM 621 C C . SER A 1 83 ? -1.420 -3.163 -19.158 1.00 93.19 83 SER A C 1
ATOM 623 O O . SER A 1 83 ? -1.276 -3.325 -20.368 1.00 93.19 83 SER A O 1
ATOM 625 N N . ASP A 1 84 ? -1.316 -1.955 -18.595 1.00 92.81 84 ASP A N 1
ATOM 626 C CA . ASP A 1 84 ? -0.977 -0.761 -19.368 1.00 92.81 84 ASP A CA 1
ATOM 627 C C . ASP A 1 84 ? 0.460 -0.858 -19.899 1.00 92.81 84 ASP A C 1
ATOM 629 O O . ASP A 1 84 ? 1.387 -1.230 -19.171 1.00 92.81 84 ASP A O 1
ATOM 633 N N . ALA A 1 85 ? 0.668 -0.442 -21.155 1.00 91.62 85 ALA A N 1
ATOM 634 C CA . ALA A 1 85 ? 1.983 -0.456 -21.807 1.00 91.62 85 ALA A CA 1
ATOM 635 C C . ALA A 1 85 ? 3.064 0.244 -20.963 1.00 91.62 85 ALA A C 1
ATOM 637 O O . ALA A 1 85 ? 4.176 -0.261 -20.836 1.00 91.62 85 ALA A O 1
ATOM 638 N N . TYR A 1 86 ? 2.692 1.332 -20.279 1.00 89.62 86 TYR A N 1
ATOM 639 C CA . TYR A 1 86 ? 3.555 2.062 -19.350 1.00 89.62 86 TYR A CA 1
ATOM 640 C C . TYR A 1 86 ? 4.239 1.159 -18.307 1.00 89.62 86 TYR A C 1
ATOM 642 O O . TYR A 1 86 ? 5.429 1.321 -18.035 1.00 89.62 86 TYR A O 1
ATOM 650 N N . VAL A 1 87 ? 3.515 0.192 -17.729 1.00 90.81 87 VAL A N 1
ATOM 651 C CA . VAL A 1 87 ? 4.051 -0.712 -16.696 1.00 90.81 87 VAL A CA 1
ATOM 652 C C . VAL A 1 87 ? 5.052 -1.701 -17.305 1.00 90.81 87 VAL A C 1
ATOM 654 O O . VAL A 1 87 ? 6.083 -2.014 -16.697 1.00 90.81 87 VAL A O 1
ATOM 657 N N . GLY A 1 88 ? 4.774 -2.182 -18.519 1.00 89.44 88 GLY A N 1
ATOM 658 C CA . GLY A 1 88 ? 5.683 -3.036 -19.287 1.00 89.44 88 GLY A CA 1
ATOM 659 C C . GLY A 1 88 ? 6.967 -2.308 -19.694 1.00 89.44 88 GLY A C 1
ATOM 660 O O . GLY A 1 88 ? 8.069 -2.826 -19.481 1.00 89.44 88 GLY A O 1
ATOM 661 N N . ASP A 1 89 ? 6.835 -1.083 -20.198 1.00 89.56 89 ASP A N 1
ATOM 662 C CA . ASP A 1 89 ? 7.952 -0.234 -20.616 1.00 89.56 89 ASP A CA 1
ATOM 663 C C . ASP A 1 89 ? 8.845 0.137 -19.435 1.00 89.56 89 ASP A C 1
ATOM 665 O O . ASP A 1 89 ? 10.073 0.072 -19.532 1.00 89.56 89 ASP A O 1
ATOM 669 N N . LEU A 1 90 ? 8.240 0.470 -18.293 1.00 89.38 90 LEU A N 1
ATOM 670 C CA . LEU A 1 90 ? 8.970 0.759 -17.067 1.00 89.38 90 LEU A CA 1
ATOM 671 C C . LEU A 1 90 ? 9.816 -0.439 -16.620 1.00 89.38 90 LEU A C 1
ATOM 673 O O . LEU A 1 90 ? 10.988 -0.286 -16.273 1.00 89.38 90 LEU A O 1
ATOM 677 N N . PHE A 1 91 ? 9.237 -1.639 -16.646 1.00 88.69 91 PHE A N 1
ATOM 678 C CA . PHE A 1 91 ? 9.969 -2.850 -16.297 1.00 88.69 91 PHE A CA 1
ATOM 679 C C . PHE A 1 91 ? 11.099 -3.146 -17.286 1.00 88.69 91 PHE A C 1
ATOM 681 O O . PHE A 1 91 ? 12.180 -3.549 -16.867 1.00 88.69 91 PHE A O 1
ATOM 688 N N . THR A 1 92 ? 10.870 -2.929 -18.581 1.00 88.50 92 THR A N 1
ATOM 689 C CA . THR A 1 92 ? 11.887 -3.126 -19.623 1.00 88.50 92 THR A CA 1
ATOM 690 C C . THR A 1 92 ? 13.062 -2.165 -19.438 1.00 88.50 92 THR A C 1
ATOM 692 O O . THR A 1 92 ? 14.217 -2.581 -19.522 1.00 88.50 92 THR A O 1
ATOM 695 N N . GLN A 1 93 ? 12.788 -0.902 -19.098 1.00 88.75 93 GLN A N 1
ATOM 696 C CA . GLN A 1 93 ? 13.819 0.083 -18.755 1.00 88.75 93 GLN A CA 1
ATOM 697 C C . GLN A 1 93 ? 14.626 -0.345 -17.525 1.00 88.75 93 GLN A C 1
ATOM 699 O O . GLN A 1 93 ? 15.855 -0.371 -17.574 1.00 88.75 93 GLN A O 1
ATOM 704 N N . PHE A 1 94 ? 13.948 -0.742 -16.443 1.00 88.81 94 PHE A N 1
ATOM 705 C CA . PHE A 1 94 ? 14.618 -1.247 -15.244 1.00 88.81 94 PHE A CA 1
ATOM 706 C C . PHE A 1 94 ? 15.489 -2.474 -15.551 1.00 88.81 94 PHE A C 1
ATOM 708 O O . PHE A 1 94 ? 16.648 -2.523 -15.143 1.00 88.81 94 PHE A O 1
ATOM 715 N N . ALA A 1 95 ? 14.961 -3.444 -16.304 1.00 87.06 95 ALA A N 1
ATOM 716 C CA . ALA A 1 95 ? 15.679 -4.656 -16.688 1.00 87.06 95 ALA A CA 1
ATOM 717 C C . ALA A 1 95 ? 16.937 -4.340 -17.511 1.00 87.06 95 ALA A C 1
ATOM 719 O O . ALA A 1 95 ? 17.993 -4.917 -17.252 1.00 87.06 95 ALA A O 1
ATOM 720 N N . SER A 1 96 ? 16.846 -3.374 -18.431 1.00 87.31 96 SER A N 1
ATOM 721 C CA . SER A 1 96 ? 17.987 -2.870 -19.200 1.00 87.31 96 SER A CA 1
ATOM 722 C C . SER A 1 96 ? 19.064 -2.269 -18.288 1.00 87.31 96 SER A C 1
ATOM 724 O O . SER A 1 96 ? 20.226 -2.670 -18.355 1.00 87.31 96 SER A O 1
ATOM 726 N N . HIS A 1 97 ? 18.686 -1.388 -17.352 1.00 86.94 97 HIS A N 1
ATOM 727 C CA . HIS A 1 97 ? 19.625 -0.829 -16.371 1.00 86.94 97 HIS A CA 1
ATOM 728 C C . HIS A 1 97 ? 20.238 -1.882 -15.439 1.00 86.94 97 HIS A C 1
ATOM 730 O O . HIS A 1 97 ? 21.361 -1.702 -14.973 1.00 86.94 97 HIS A O 1
ATOM 736 N N . ALA A 1 98 ? 19.505 -2.959 -15.158 1.00 85.94 98 ALA A N 1
ATOM 737 C CA . ALA A 1 98 ? 19.944 -4.065 -14.316 1.00 85.94 98 ALA A CA 1
ATOM 738 C C . ALA A 1 98 ? 20.790 -5.112 -15.065 1.00 85.94 98 ALA A C 1
ATOM 740 O O . ALA A 1 98 ? 21.184 -6.109 -14.458 1.00 85.94 98 ALA A O 1
ATOM 741 N N . GLY A 1 99 ? 21.038 -4.932 -16.370 1.00 83.19 99 GLY A N 1
ATOM 742 C CA . GLY A 1 99 ? 21.755 -5.912 -17.190 1.00 83.19 99 GLY A CA 1
ATOM 743 C C . GLY A 1 99 ? 21.030 -7.260 -17.284 1.00 83.19 99 GLY A C 1
ATOM 744 O O . GLY A 1 99 ? 21.669 -8.307 -17.427 1.00 83.19 99 GLY A O 1
ATOM 745 N N . ILE A 1 100 ? 19.700 -7.253 -17.142 1.00 81.38 100 ILE A N 1
ATOM 746 C CA . ILE A 1 100 ? 18.867 -8.448 -17.244 1.00 81.38 100 ILE A CA 1
ATOM 747 C C . ILE A 1 100 ? 18.552 -8.671 -18.720 1.00 81.38 100 ILE A C 1
ATOM 749 O O . ILE A 1 100 ? 17.812 -7.908 -19.340 1.00 81.38 100 ILE A O 1
ATOM 753 N N . CYS A 1 101 ? 19.084 -9.759 -19.267 1.00 70.62 101 CYS A N 1
ATOM 754 C CA . CYS A 1 101 ? 18.828 -10.181 -20.637 1.00 70.62 101 CYS A CA 1
ATOM 755 C C . CYS A 1 101 ? 17.976 -11.452 -20.640 1.00 70.62 101 CYS A C 1
ATOM 757 O O . CYS A 1 101 ? 18.099 -12.313 -19.764 1.00 70.62 101 CYS A O 1
ATOM 759 N N . ARG A 1 102 ? 17.136 -11.618 -21.664 1.00 65.62 102 ARG A N 1
ATOM 760 C CA . ARG A 1 102 ? 16.494 -12.912 -21.921 1.00 65.62 102 ARG A CA 1
ATOM 761 C C . ARG A 1 102 ? 17.543 -13.894 -22.435 1.00 65.62 102 ARG A C 1
ATOM 763 O O . ARG A 1 102 ? 18.137 -13.664 -23.485 1.00 65.62 102 ARG A O 1
ATOM 770 N N . ARG A 1 103 ? 17.742 -15.004 -21.725 1.00 57.50 103 ARG A N 1
ATOM 771 C CA . ARG A 1 103 ? 18.559 -16.131 -22.192 1.00 57.50 103 ARG A CA 1
ATOM 772 C C . ARG A 1 103 ? 17.730 -17.406 -22.065 1.00 57.50 103 ARG A C 1
ATOM 774 O O . ARG A 1 103 ? 17.326 -17.764 -20.967 1.00 57.50 103 ARG A O 1
ATOM 781 N N . HIS A 1 104 ? 17.454 -18.063 -23.193 1.00 52.94 104 HIS A N 1
ATOM 782 C CA . HIS A 1 104 ? 16.629 -19.281 -23.261 1.00 52.94 104 HIS A CA 1
ATOM 783 C C . HIS A 1 104 ? 15.245 -19.145 -22.591 1.00 52.94 104 HIS A C 1
ATOM 785 O O . HIS A 1 104 ? 14.839 -20.001 -21.817 1.00 52.94 104 HIS A O 1
ATOM 791 N N . GLY A 1 105 ? 14.536 -18.036 -22.827 1.00 56.53 105 GLY A N 1
ATOM 792 C CA . GLY A 1 105 ? 13.198 -17.810 -22.254 1.00 56.53 105 GLY A CA 1
ATOM 793 C C . GLY A 1 105 ? 13.178 -17.418 -20.770 1.00 56.53 105 GLY A C 1
ATOM 794 O O . GLY A 1 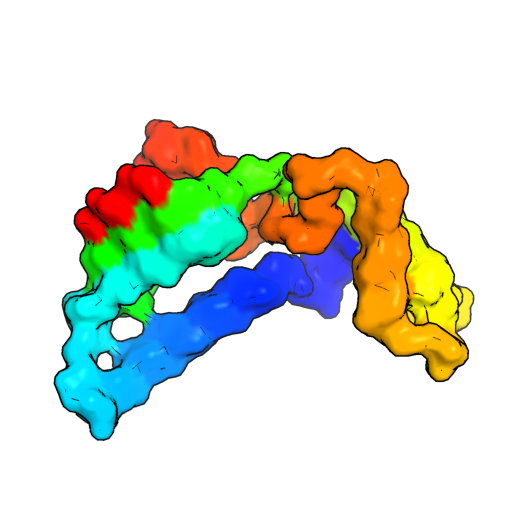105 ? 12.174 -16.891 -20.308 1.00 56.53 105 GLY A O 1
ATOM 795 N N . MET A 1 106 ? 14.296 -17.565 -20.056 1.00 54.84 106 MET A N 1
ATOM 796 C CA . MET A 1 106 ? 14.456 -17.163 -18.658 1.00 54.84 106 MET A CA 1
ATOM 797 C C . MET A 1 106 ? 15.128 -15.788 -18.558 1.00 54.84 106 MET A C 1
ATOM 799 O O . MET A 1 106 ? 15.956 -15.410 -19.398 1.00 54.84 106 MET A O 1
ATOM 803 N N . LEU A 1 107 ? 14.790 -15.028 -17.514 1.00 63.22 107 LEU A N 1
ATOM 804 C CA . LEU A 1 107 ? 15.539 -13.825 -17.157 1.00 63.22 107 LEU A CA 1
ATOM 805 C C . LEU A 1 107 ? 16.889 -14.259 -16.576 1.00 63.22 107 LEU A C 1
ATOM 807 O O . LEU A 1 107 ? 16.951 -14.852 -15.502 1.00 63.22 107 LEU A O 1
ATOM 811 N N . ALA A 1 108 ? 17.970 -13.981 -17.302 1.00 58.72 108 ALA A N 1
ATOM 812 C CA . ALA A 1 108 ? 19.331 -14.229 -16.851 1.00 58.72 108 ALA A CA 1
ATOM 813 C C . ALA A 1 108 ? 19.979 -12.900 -16.449 1.00 58.72 108 ALA A C 1
ATOM 815 O O . ALA A 1 108 ? 19.923 -11.917 -17.191 1.00 58.72 108 ALA A O 1
ATOM 816 N N . ARG A 1 109 ? 20.603 -12.871 -15.269 1.00 65.06 109 ARG A N 1
ATOM 817 C CA . ARG A 1 109 ? 21.288 -11.690 -14.735 1.00 65.06 109 ARG A CA 1
ATOM 818 C C . ARG A 1 109 ? 22.795 -11.820 -14.942 1.00 65.06 109 ARG A C 1
ATOM 820 O O . ARG A 1 109 ? 23.386 -12.807 -14.510 1.00 65.06 109 ARG A O 1
ATOM 827 N N . ARG A 1 110 ? 23.423 -10.801 -15.532 1.00 59.59 110 ARG A N 1
ATOM 828 C CA . ARG A 1 110 ? 24.853 -10.544 -15.313 1.00 59.59 110 ARG A CA 1
ATOM 829 C C . ARG A 1 110 ? 24.999 -9.785 -13.996 1.00 59.59 110 ARG A C 1
ATOM 831 O O . ARG A 1 110 ? 24.245 -8.850 -13.739 1.00 59.59 110 ARG A O 1
ATOM 838 N N . VAL A 1 111 ? 25.901 -10.217 -13.119 1.00 61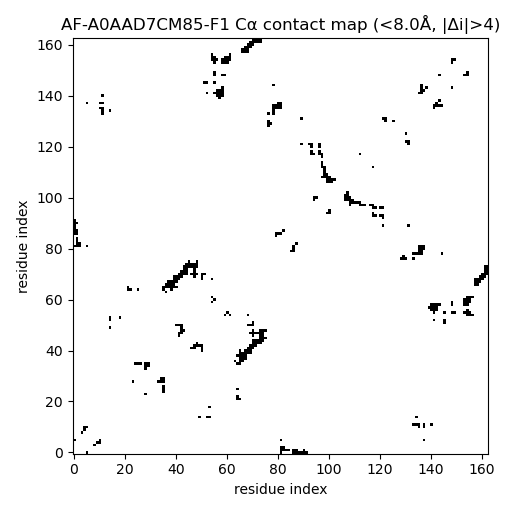.41 111 VAL A N 1
ATOM 839 C CA . VAL A 1 111 ? 26.030 -9.694 -11.739 1.00 61.41 111 VAL A CA 1
ATOM 840 C C . VAL A 1 111 ? 26.820 -8.374 -11.711 1.00 61.41 111 VAL A C 1
ATOM 842 O O . VAL A 1 111 ? 27.438 -8.034 -10.713 1.00 61.41 111 VAL A O 1
ATOM 845 N N . ASP A 1 112 ? 26.805 -7.618 -12.806 1.00 61.66 112 ASP A N 1
ATOM 846 C CA . ASP A 1 112 ? 27.744 -6.511 -12.996 1.00 61.66 112 ASP A CA 1
ATOM 847 C C . ASP A 1 112 ? 27.254 -5.223 -12.301 1.00 61.66 112 ASP A C 1
ATOM 849 O O . ASP A 1 112 ? 28.069 -4.405 -11.890 1.00 61.66 112 ASP A O 1
ATOM 853 N N . GLU A 1 113 ? 25.935 -5.063 -12.095 1.00 65.88 113 GLU A N 1
ATOM 854 C CA . GLU A 1 113 ? 25.326 -3.889 -11.444 1.00 65.88 113 GLU A CA 1
ATOM 855 C C . GLU A 1 113 ? 24.369 -4.271 -10.286 1.00 65.88 113 GLU A C 1
ATOM 857 O O . GL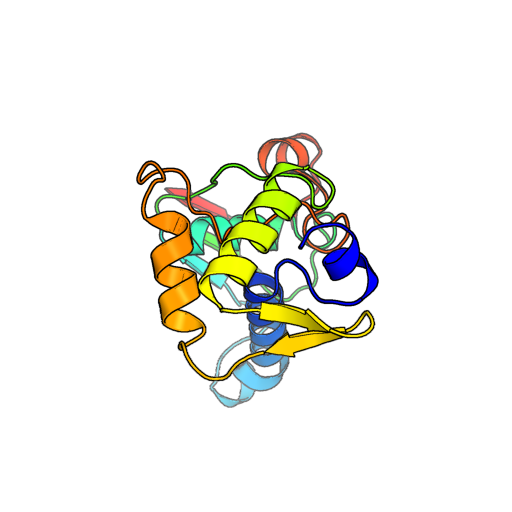U A 1 113 ? 23.565 -5.216 -10.407 1.00 65.88 113 GLU A O 1
ATOM 862 N N . PRO A 1 114 ? 24.395 -3.557 -9.138 1.00 81.44 114 PRO A N 1
ATOM 863 C CA . PRO A 1 114 ? 23.409 -3.737 -8.077 1.00 81.44 114 PRO A CA 1
ATOM 864 C C . PRO A 1 114 ? 22.002 -3.342 -8.545 1.00 81.44 114 PRO A C 1
ATOM 866 O O . PRO A 1 114 ? 21.801 -2.267 -9.110 1.00 81.44 114 PRO A O 1
ATOM 869 N N . LEU A 1 115 ? 20.988 -4.158 -8.226 1.00 84.62 115 LEU A N 1
ATOM 870 C CA . LEU A 1 115 ? 19.578 -3.848 -8.530 1.00 84.62 115 LEU A CA 1
ATOM 871 C C . LEU A 1 115 ? 19.140 -2.489 -7.963 1.00 84.62 115 LEU A C 1
ATOM 873 O O . LEU A 1 115 ? 18.322 -1.803 -8.570 1.00 84.62 115 LEU A O 1
ATOM 877 N N . ALA A 1 116 ? 19.720 -2.082 -6.831 1.00 85.38 116 ALA A N 1
ATOM 878 C CA . ALA A 1 116 ? 19.502 -0.766 -6.246 1.00 85.38 116 ALA A CA 1
ATOM 879 C C . ALA A 1 116 ? 19.926 0.367 -7.195 1.00 85.38 116 ALA A C 1
ATOM 881 O O . ALA A 1 116 ? 19.189 1.338 -7.348 1.00 85.38 116 ALA A O 1
ATOM 882 N N . LEU A 1 117 ? 21.061 0.230 -7.892 1.00 87.12 117 LEU A N 1
ATOM 883 C CA . LEU A 1 117 ? 21.517 1.254 -8.828 1.00 87.12 117 LEU A CA 1
ATOM 884 C C . LEU A 1 117 ? 20.643 1.300 -10.086 1.00 87.12 117 LEU A C 1
ATOM 886 O O . LEU A 1 117 ? 20.304 2.385 -10.555 1.00 87.12 117 LEU A O 1
ATOM 890 N N . ALA A 1 118 ? 20.217 0.144 -10.602 1.00 87.88 118 ALA A N 1
ATOM 891 C CA . ALA A 1 118 ? 19.233 0.088 -11.685 1.00 87.88 118 ALA A CA 1
ATOM 892 C C . ALA A 1 118 ? 17.903 0.752 -11.285 1.00 87.88 118 ALA A C 1
ATOM 894 O O . ALA A 1 118 ? 17.308 1.505 -12.063 1.00 87.88 118 ALA A O 1
ATOM 895 N N . GLY A 1 119 ? 17.481 0.535 -10.036 1.00 87.81 119 GLY A N 1
ATOM 896 C CA . GLY A 1 119 ? 16.337 1.197 -9.420 1.00 87.81 119 GLY A CA 1
ATOM 897 C C . GLY A 1 119 ? 16.486 2.715 -9.418 1.00 87.81 119 GLY A C 1
ATOM 898 O O . GLY A 1 119 ? 15.566 3.398 -9.844 1.00 87.81 119 GLY A O 1
ATOM 899 N N . SER A 1 120 ? 17.652 3.243 -9.041 1.00 87.31 120 SER A N 1
ATOM 900 C CA . SER A 1 120 ? 17.925 4.688 -9.033 1.00 87.31 120 SER A CA 1
ATOM 901 C C . SER A 1 120 ? 18.063 5.310 -10.428 1.00 87.31 120 SER A C 1
ATOM 903 O O . SER A 1 120 ? 17.689 6.464 -10.617 1.00 87.31 120 SER A O 1
ATOM 905 N N . LYS A 1 121 ? 18.556 4.563 -11.426 1.00 88.50 121 LYS A N 1
ATOM 906 C CA . LYS A 1 121 ? 18.646 5.027 -12.827 1.00 88.50 121 LYS A CA 1
ATOM 907 C C . LYS A 1 121 ? 17.265 5.144 -13.480 1.00 88.50 121 LYS A C 1
ATOM 909 O O . LYS A 1 121 ? 17.020 6.062 -14.254 1.00 88.50 121 LYS A O 1
ATOM 914 N N . THR A 1 122 ? 16.342 4.256 -13.113 1.00 87.00 122 THR A N 1
ATOM 915 C CA . THR A 1 122 ? 14.990 4.193 -13.685 1.00 87.00 122 THR A CA 1
ATOM 916 C C . THR A 1 122 ? 14.204 5.519 -13.581 1.00 87.00 122 THR A C 1
ATOM 918 O O . THR A 1 122 ? 13.642 5.927 -14.595 1.00 87.00 122 THR A O 1
ATOM 921 N N . PRO A 1 123 ? 14.123 6.230 -12.435 1.00 84.31 123 PRO A N 1
ATOM 922 C CA . PRO A 1 123 ? 13.451 7.530 -12.321 1.00 84.31 123 PRO A CA 1
ATOM 923 C C . PRO A 1 123 ? 14.241 8.726 -12.868 1.00 84.31 123 PRO A C 1
ATOM 925 O O . PRO A 1 123 ? 13.651 9.797 -12.952 1.00 84.31 123 PRO A O 1
ATOM 928 N N . ALA A 1 124 ? 15.527 8.593 -13.218 1.00 78.94 124 ALA A N 1
ATOM 929 C CA . ALA A 1 124 ? 16.444 9.735 -13.357 1.00 78.94 124 ALA A CA 1
ATOM 930 C C . ALA A 1 124 ? 16.014 10.804 -14.384 1.00 78.94 124 ALA A C 1
ATOM 932 O O . ALA A 1 124 ? 16.333 11.975 -14.207 1.00 78.94 124 ALA A O 1
ATOM 933 N N . ASN A 1 125 ? 15.251 10.421 -15.413 1.00 74.31 125 ASN A N 1
ATOM 934 C CA . ASN A 1 125 ? 14.749 11.332 -16.451 1.00 74.31 125 ASN A CA 1
ATOM 935 C C . ASN A 1 125 ? 13.248 11.658 -16.311 1.00 74.31 125 ASN A C 1
ATOM 937 O O . ASN A 1 125 ? 12.628 12.131 -17.264 1.00 74.31 125 ASN A O 1
ATOM 941 N N . ARG A 1 126 ? 12.629 11.364 -15.161 1.00 76.88 126 ARG A N 1
ATOM 942 C CA . ARG A 1 126 ? 11.211 11.656 -14.901 1.00 76.88 126 ARG A CA 1
ATOM 943 C C . ARG A 1 126 ? 11.059 12.927 -14.072 1.00 76.88 126 ARG A C 1
ATOM 945 O O . ARG A 1 126 ? 11.919 13.275 -13.269 1.00 76.88 126 ARG A O 1
ATOM 952 N N . THR A 1 127 ? 9.934 13.613 -14.253 1.00 73.75 127 THR A N 1
ATOM 953 C CA . THR A 1 127 ? 9.550 14.726 -13.383 1.00 73.75 127 THR A CA 1
ATOM 954 C C . THR A 1 127 ? 9.406 14.238 -11.941 1.00 73.75 127 THR A C 1
ATOM 956 O O . THR A 1 127 ? 8.935 13.128 -11.695 1.00 73.75 127 THR A O 1
ATOM 959 N N . TRP A 1 128 ? 9.776 15.087 -10.978 1.00 64.25 128 TRP A N 1
ATOM 960 C CA . TRP A 1 128 ? 9.788 14.755 -9.542 1.00 64.25 128 TRP A CA 1
ATOM 961 C C . TRP A 1 128 ? 8.439 14.268 -8.987 1.00 64.25 128 TRP A C 1
ATOM 963 O O . TRP A 1 128 ? 8.388 13.645 -7.931 1.00 64.25 128 TRP A O 1
ATOM 973 N N . SER A 1 129 ? 7.347 14.561 -9.692 1.00 63.47 129 SER A N 1
ATOM 974 C CA . SER A 1 129 ? 5.971 14.205 -9.348 1.00 63.47 129 SER A CA 1
ATOM 975 C C . SER A 1 129 ? 5.507 12.849 -9.905 1.00 63.47 129 SER A C 1
ATOM 977 O O . SER A 1 129 ? 4.428 12.382 -9.532 1.00 63.47 129 SER A O 1
ATOM 979 N N . VAL A 1 130 ? 6.300 12.186 -10.758 1.00 70.62 130 VAL A N 1
ATOM 980 C CA . VAL A 1 130 ? 5.993 10.857 -11.314 1.00 70.62 130 VAL A CA 1
ATOM 981 C C . VAL A 1 130 ? 6.966 9.829 -10.746 1.00 70.62 130 VAL A C 1
ATOM 983 O O . VAL A 1 130 ? 8.050 9.604 -11.288 1.00 70.62 130 VAL A O 1
ATOM 986 N N . PHE A 1 131 ? 6.568 9.168 -9.657 1.00 79.94 131 PHE A N 1
ATOM 987 C CA . PHE A 1 131 ? 7.366 8.075 -9.104 1.00 79.94 131 PHE A CA 1
ATOM 988 C C . PHE A 1 131 ? 7.137 6.799 -9.934 1.00 79.94 131 PHE A C 1
ATOM 990 O O . PHE A 1 131 ? 5.995 6.379 -10.114 1.00 79.94 131 PHE A O 1
ATOM 997 N N . PRO A 1 132 ? 8.190 6.164 -10.473 1.00 81.62 132 PRO A N 1
ATOM 998 C CA . PRO A 1 132 ? 8.014 4.971 -11.295 1.00 81.62 132 PRO A CA 1
ATOM 999 C C . PRO A 1 132 ? 7.614 3.742 -10.484 1.00 81.62 132 PRO A C 1
ATOM 1001 O O . PRO A 1 132 ? 6.795 2.943 -10.922 1.00 81.62 132 PRO A O 1
ATOM 1004 N N . PHE A 1 133 ? 8.185 3.586 -9.291 1.00 88.00 133 PHE A N 1
ATOM 1005 C CA . PHE A 1 133 ? 7.841 2.493 -8.391 1.00 88.00 133 PHE A CA 1
ATOM 1006 C C . PHE A 1 133 ? 6.709 2.945 -7.481 1.00 88.00 133 PHE A C 1
ATOM 1008 O O . PHE A 1 133 ? 6.941 3.455 -6.389 1.00 88.00 133 PHE A O 1
ATOM 1015 N N . ASN A 1 134 ? 5.489 2.779 -7.971 1.00 89.06 134 ASN A N 1
ATOM 1016 C CA . ASN A 1 134 ? 4.263 3.129 -7.272 1.00 89.06 134 ASN A CA 1
ATOM 1017 C C . ASN A 1 134 ? 3.293 1.949 -7.248 1.00 89.06 134 ASN A C 1
ATOM 1019 O O . ASN A 1 134 ? 3.464 0.996 -8.015 1.00 89.06 134 ASN A O 1
ATOM 1023 N N . PRO A 1 135 ? 2.260 2.019 -6.394 1.00 93.38 135 PRO A N 1
ATOM 1024 C CA . PRO A 1 135 ? 1.119 1.130 -6.504 1.00 93.38 135 PRO A CA 1
ATOM 1025 C C . PRO A 1 135 ? 0.520 1.159 -7.913 1.00 93.38 135 PRO A C 1
ATOM 1027 O O . PRO A 1 135 ? 0.565 2.184 -8.595 1.00 93.38 135 PRO A O 1
ATOM 1030 N N . ILE A 1 136 ? -0.058 0.040 -8.334 1.00 93.06 136 ILE A N 1
ATOM 1031 C CA . ILE A 1 136 ? -0.783 -0.099 -9.601 1.00 93.06 136 ILE A CA 1
ATOM 1032 C C . ILE A 1 136 ? -2.126 -0.784 -9.353 1.00 93.06 136 ILE A C 1
ATOM 1034 O O . ILE A 1 136 ? -2.272 -1.517 -8.375 1.00 93.06 136 ILE A O 1
ATOM 1038 N N . ALA A 1 137 ? -3.106 -0.566 -10.228 1.00 94.62 137 ALA A N 1
ATOM 1039 C CA . ALA A 1 137 ? -4.343 -1.338 -10.184 1.00 94.62 137 ALA A CA 1
ATOM 1040 C C . ALA A 1 137 ? -4.054 -2.760 -10.691 1.00 94.62 137 ALA A C 1
ATOM 1042 O O . ALA A 1 137 ? -3.775 -2.961 -11.874 1.00 94.62 137 ALA A O 1
ATOM 1043 N N . ASP A 1 138 ? -4.063 -3.724 -9.773 1.00 94.19 138 ASP A N 1
ATOM 1044 C CA . ASP A 1 138 ? -3.680 -5.121 -10.004 1.00 94.19 138 ASP A CA 1
ATOM 1045 C C . ASP A 1 138 ? -4.887 -6.0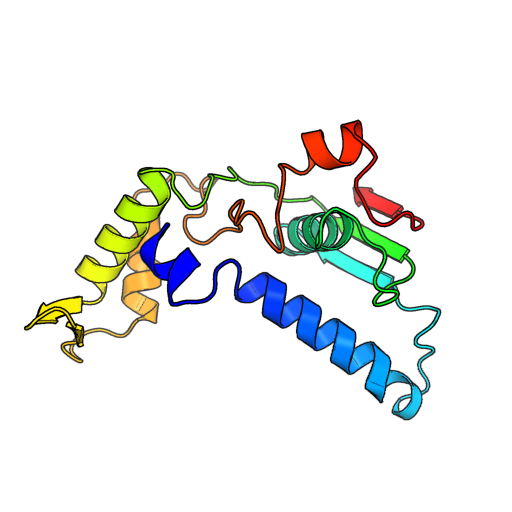62 -10.118 1.00 94.19 138 ASP A C 1
ATOM 1047 O O . ASP A 1 138 ? -4.704 -7.258 -10.307 1.00 94.19 138 ASP A O 1
ATOM 1051 N N . GLY A 1 139 ? -6.111 -5.545 -9.968 1.00 92.88 139 GLY A N 1
ATOM 1052 C CA . GLY A 1 139 ? -7.338 -6.341 -10.034 1.00 92.88 139 GLY A CA 1
ATOM 1053 C C . GLY A 1 139 ? -7.551 -7.287 -8.845 1.00 92.88 139 GLY A C 1
ATOM 1054 O O . GLY A 1 139 ? -8.559 -7.989 -8.815 1.00 92.88 139 GLY A O 1
ATOM 1055 N N . SER A 1 140 ? -6.649 -7.288 -7.858 1.00 93.19 140 SER A N 1
ATOM 1056 C CA . SER A 1 140 ? -6.717 -8.130 -6.662 1.00 93.19 140 SER A CA 1
ATOM 1057 C C . SER A 1 140 ? -6.721 -7.273 -5.399 1.00 93.19 140 SER A C 1
ATOM 1059 O O . SER A 1 140 ? -7.788 -6.999 -4.851 1.00 93.19 140 SER A O 1
ATOM 1061 N N . PHE A 1 141 ? -5.560 -6.798 -4.944 1.00 95.62 141 PHE A N 1
ATOM 1062 C CA . PHE A 1 141 ? -5.487 -5.932 -3.774 1.00 95.62 141 PHE A CA 1
ATOM 1063 C C . PHE A 1 141 ? -6.011 -4.526 -4.087 1.00 95.62 141 PHE A C 1
ATOM 1065 O O . PHE A 1 141 ? -6.819 -4.001 -3.326 1.00 95.62 141 PHE A O 1
ATOM 1072 N N . ILE A 1 142 ? -5.616 -3.932 -5.219 1.00 95.56 142 ILE A N 1
ATOM 1073 C CA . ILE A 1 142 ? -6.099 -2.625 -5.685 1.00 95.56 142 ILE A CA 1
ATOM 1074 C C . ILE A 1 142 ? -6.954 -2.827 -6.936 1.00 95.56 142 ILE A C 1
ATOM 1076 O O . ILE A 1 142 ? -6.458 -2.938 -8.058 1.00 95.56 142 ILE A O 1
ATOM 1080 N N . VAL A 1 143 ? -8.270 -2.831 -6.731 1.00 93.56 143 VAL A N 1
ATOM 1081 C CA . VAL A 1 143 ? -9.259 -3.143 -7.779 1.00 93.56 143 VAL A CA 1
ATOM 1082 C C . VAL A 1 143 ? -9.742 -1.905 -8.541 1.00 93.56 143 VAL A C 1
ATOM 1084 O O . VAL A 1 143 ? -10.246 -2.012 -9.655 1.00 93.56 143 VAL A O 1
ATOM 1087 N N . ALA A 1 144 ? -9.623 -0.719 -7.941 1.00 92.12 144 ALA A N 1
ATOM 1088 C CA . ALA A 1 144 ? -10.073 0.544 -8.518 1.00 92.12 144 ALA A CA 1
ATOM 1089 C C . ALA A 1 144 ? -9.239 1.719 -7.994 1.00 92.12 144 ALA A C 1
ATOM 1091 O O . ALA A 1 144 ? -8.556 1.616 -6.972 1.00 92.12 144 ALA A O 1
ATOM 1092 N N . ARG A 1 145 ? -9.328 2.868 -8.673 1.00 92.69 145 ARG A N 1
ATOM 1093 C CA . ARG A 1 145 ? -8.697 4.106 -8.195 1.00 92.69 145 ARG A CA 1
ATOM 1094 C C . ARG A 1 145 ? -9.353 4.561 -6.885 1.00 92.69 145 ARG A C 1
ATOM 1096 O O . ARG A 1 145 ? -10.571 4.417 -6.758 1.00 92.69 145 ARG A O 1
ATOM 1103 N N . PRO A 1 146 ? -8.615 5.201 -5.954 1.00 92.56 146 PRO A N 1
ATOM 1104 C CA . PRO A 1 146 ? -9.186 5.668 -4.690 1.00 92.56 146 PRO A CA 1
ATOM 1105 C C . PRO A 1 146 ? -10.465 6.494 -4.869 1.00 92.56 146 PRO A C 1
ATOM 1107 O O . PRO A 1 146 ? -11.479 6.187 -4.252 1.00 92.56 146 PRO A O 1
ATOM 1110 N N . VAL A 1 147 ? -10.469 7.474 -5.781 1.00 92.88 147 VAL A N 1
ATOM 1111 C CA . VAL A 1 147 ? -11.652 8.315 -6.050 1.00 92.88 147 VAL A CA 1
ATOM 1112 C C . VAL A 1 147 ? -12.883 7.500 -6.468 1.00 92.88 147 VAL A C 1
ATOM 1114 O O . VAL A 1 147 ? -14.001 7.799 -6.053 1.00 92.88 147 VAL A O 1
ATOM 1117 N N . GLU A 1 148 ? -12.693 6.439 -7.251 1.00 94.56 148 GLU A N 1
ATOM 1118 C CA . GLU A 1 148 ? -13.776 5.573 -7.716 1.00 94.56 148 GLU A CA 1
ATOM 1119 C C . GLU A 1 148 ? -14.280 4.663 -6.597 1.00 94.56 148 GLU A C 1
ATOM 1121 O O . GLU A 1 148 ? -15.492 4.518 -6.432 1.00 94.56 148 GLU A O 1
ATOM 1126 N N . ALA A 1 149 ? -13.362 4.085 -5.818 1.00 95.31 149 ALA A N 1
ATOM 1127 C CA . ALA A 1 149 ? -13.677 3.233 -4.679 1.00 95.31 149 ALA A CA 1
ATOM 1128 C C . ALA A 1 149 ? -14.461 4.003 -3.605 1.00 95.31 149 ALA A C 1
ATOM 1130 O O . ALA A 1 149 ? -15.534 3.559 -3.193 1.00 95.31 149 ALA A O 1
ATOM 1131 N N . PHE A 1 150 ? -14.005 5.205 -3.231 1.00 93.62 150 PHE A N 1
ATOM 1132 C CA . PHE A 1 150 ? -14.718 6.066 -2.284 1.00 93.62 150 PHE A CA 1
ATOM 1133 C C . PHE A 1 150 ? -16.092 6.484 -2.813 1.00 93.62 150 PHE A C 1
ATOM 1135 O O . PHE A 1 150 ? -17.077 6.371 -2.084 1.00 93.62 150 PHE A O 1
ATOM 1142 N N . ARG A 1 151 ? -16.199 6.881 -4.092 1.00 95.62 151 ARG A N 1
ATOM 1143 C CA . ARG A 1 151 ? -17.490 7.249 -4.702 1.00 95.62 151 ARG A CA 1
ATOM 1144 C C . ARG A 1 151 ? -18.496 6.094 -4.696 1.00 95.62 151 ARG A C 1
ATOM 1146 O O . ARG A 1 151 ? -19.686 6.329 -4.526 1.00 95.62 151 ARG A O 1
ATOM 1153 N N . LYS A 1 152 ? -18.031 4.857 -4.894 1.00 95.81 152 LYS A N 1
ATOM 1154 C CA . LYS A 1 152 ? -18.866 3.643 -4.874 1.00 95.81 152 LYS A CA 1
ATOM 1155 C C . LYS A 1 152 ? -19.145 3.116 -3.462 1.00 95.81 152 LYS A C 1
ATOM 1157 O O . LYS A 1 152 ? -19.952 2.206 -3.309 1.00 95.81 152 LYS A O 1
ATOM 1162 N N . GLY A 1 153 ? -18.491 3.659 -2.434 1.00 95.19 153 GLY A N 1
ATOM 1163 C CA . GLY A 1 153 ? -18.583 3.138 -1.070 1.00 95.19 153 GLY A CA 1
ATOM 1164 C C . GLY A 1 153 ? -17.798 1.841 -0.835 1.00 95.19 153 GLY A C 1
ATOM 1165 O O . GLY A 1 153 ? -18.036 1.180 0.174 1.00 95.19 153 GLY A O 1
ATOM 1166 N N . SER A 1 154 ? -16.885 1.481 -1.743 1.00 96.00 154 SER A N 1
ATOM 1167 C CA . SER A 1 154 ? -16.036 0.282 -1.689 1.00 96.00 154 SER A CA 1
ATOM 1168 C C . SER A 1 154 ? -14.763 0.553 -0.887 1.00 96.00 154 SER A C 1
ATOM 1170 O O . SER A 1 154 ? -13.665 0.623 -1.434 1.00 96.00 154 SER A O 1
ATOM 1172 N N . PHE A 1 155 ? -14.923 0.769 0.415 1.00 96.56 155 PHE A N 1
ATOM 1173 C CA . PHE A 1 155 ? -13.819 0.969 1.350 1.00 96.56 155 PHE A CA 1
ATOM 1174 C C . PHE A 1 155 ? -14.195 0.470 2.750 1.00 96.56 155 PHE A C 1
ATOM 1176 O O . PHE A 1 155 ? -15.371 0.467 3.128 1.00 96.56 155 PHE A O 1
ATOM 1183 N N . ALA A 1 156 ? -13.192 0.098 3.542 1.00 96.75 156 ALA A N 1
ATOM 1184 C CA . ALA A 1 156 ? -13.359 -0.284 4.932 1.00 96.75 156 ALA A CA 1
ATOM 1185 C C . ALA A 1 156 ? -13.901 0.908 5.736 1.00 96.75 156 ALA A C 1
ATOM 1187 O O . ALA A 1 156 ? -13.242 1.939 5.891 1.00 96.75 156 ALA A O 1
ATOM 1188 N N . ARG A 1 157 ? -15.129 0.776 6.246 1.00 95.88 157 ARG A N 1
ATOM 1189 C CA . ARG A 1 157 ? -15.818 1.843 6.982 1.00 95.88 157 ARG A CA 1
ATOM 1190 C C . ARG A 1 157 ? -15.317 1.926 8.419 1.00 95.88 157 ARG A C 1
ATOM 1192 O O . ARG A 1 157 ? -15.865 1.289 9.313 1.00 95.88 157 ARG A O 1
ATOM 1199 N N . VAL A 1 158 ? -14.288 2.735 8.621 1.00 97.12 158 VAL A N 1
ATOM 1200 C CA . VAL A 1 158 ? -13.718 3.077 9.928 1.00 97.12 158 VAL A CA 1
ATOM 1201 C C . VAL A 1 158 ? -13.618 4.599 10.076 1.00 97.12 158 VAL A C 1
ATOM 1203 O O . VAL A 1 158 ? -13.634 5.301 9.063 1.00 97.12 158 VAL A O 1
ATOM 1206 N N . PRO A 1 159 ? -13.511 5.148 11.299 1.00 98.19 159 PRO A N 1
ATOM 1207 C CA . PRO A 1 159 ? -13.205 6.562 11.489 1.00 98.19 159 PRO A CA 1
ATOM 1208 C C . PRO A 1 159 ? -11.902 6.957 10.783 1.00 98.19 159 PRO A C 1
ATOM 1210 O O . PRO A 1 159 ? -10.906 6.229 10.860 1.00 98.19 159 PRO A O 1
ATOM 1213 N N . VAL A 1 160 ? -11.914 8.120 10.123 1.00 97.56 160 VAL A N 1
ATOM 1214 C CA . VAL A 1 160 ? -10.777 8.630 9.347 1.00 97.56 160 VAL A CA 1
ATOM 1215 C C . VAL A 1 160 ? -10.374 10.052 9.739 1.00 97.56 160 VAL A C 1
ATOM 1217 O O . VAL A 1 160 ? -11.236 10.876 10.035 1.00 97.56 160 VAL A O 1
ATOM 1220 N N . LEU A 1 161 ? -9.072 10.354 9.686 1.00 98.06 161 LEU A N 1
ATOM 1221 C CA . LEU A 1 161 ? -8.532 11.720 9.769 1.00 98.06 161 LEU A CA 1
ATOM 1222 C C . LEU A 1 161 ? -7.447 11.933 8.706 1.00 98.06 161 LEU A C 1
ATOM 1224 O O . LEU A 1 161 ? -6.393 11.303 8.763 1.00 98.06 161 LEU A O 1
ATOM 1228 N N . PHE A 1 162 ? -7.680 12.841 7.760 1.00 96.94 162 PHE A N 1
ATOM 1229 C CA . PHE A 1 162 ? -6.731 13.152 6.689 1.00 96.94 162 PHE A CA 1
ATOM 1230 C C . PHE A 1 162 ? -6.487 14.663 6.570 1.00 96.94 162 PHE A C 1
ATOM 1232 O O . PHE A 1 162 ? -7.437 15.433 6.715 1.00 96.94 162 PHE A O 1
ATOM 1239 N N . GLY A 1 163 ? -5.238 15.075 6.304 1.00 93.12 163 GLY A N 1
ATOM 1240 C CA . GLY A 1 163 ? -4.836 16.487 6.161 1.00 93.12 163 GLY A CA 1
ATOM 1241 C C . GLY A 1 163 ? -3.407 16.686 5.676 1.00 93.12 163 GLY A C 1
ATOM 1242 O O . GLY A 1 163 ? -2.502 16.020 6.220 1.00 93.12 163 GLY A O 1
#

Solvent-accessible surface area (backbone atoms only — not comparable to full-atom values): 9018 Å² total; per-residue (Å²): 78,22,55,65,29,62,77,78,54,72,68,52,52,73,60,53,50,53,52,52,49,33,54,48,42,54,75,45,32,58,84,74,76,42,58,49,87,68,29,66,48,72,24,53,33,63,40,10,25,46,43,53,48,63,31,32,19,59,62,11,59,71,80,67,54,50,53,31,42,29,23,32,54,61,43,77,63,85,65,51,48,35,76,37,66,68,41,36,52,52,37,51,51,30,31,56,58,27,48,44,41,81,51,93,92,37,87,39,73,50,90,84,48,58,63,67,57,13,56,59,57,59,45,68,90,48,61,95,79,56,69,78,90,59,65,46,32,63,72,52,54,34,59,61,57,66,73,56,25,59,74,71,62,29,35,36,92,48,60,73,51,75,90